Protein AF-A0A9D4FQ55-F1 (afdb_monomer_lite)

Radius of gyration: 15.26 Å; chains: 1; bounding box: 35×24×33 Å

Secondary structure (DSSP, 8-state):
--SHHHHHHHHTSTT-B-TTSSBTT-SS-TTSTTSTT----------TT---------SS-PPP-

Organism: Dreissena polymorpha (NCBI:txid45954)

Sequence (65 aa):
MFFGYQQTQWSKNGGQCGVCGDNFADNPRLHEPGGKFYTGIIVRKYDVGQLIDVAVHLTANHKGD

pLDDT: mean 85.86, std 11.47, range [46.72, 96.88]

Foldseek 3Di:
DPDPLCCCCVVPVVNDADPVRFRPPDVPGQCDVVHVVPPVDDPDDDDVPDDDDDDDDDPDDDDDD

Structure (mmCIF, N/CA/C/O backbone):
data_AF-A0A9D4FQ55-F1
#
_entry.id   AF-A0A9D4FQ55-F1
#
loop_
_atom_site.group_PDB
_atom_site.id
_atom_site.type_symbol
_atom_site.label_atom_id
_atom_site.label_alt_id
_atom_site.label_comp_id
_atom_site.label_asym_id
_atom_site.label_entity_id
_atom_site.label_seq_id
_atom_site.pdbx_PDB_ins_code
_atom_site.Cartn_x
_atom_site.Cartn_y
_atom_site.Cartn_z
_atom_site.occupancy
_atom_site.B_iso_or_equiv
_atom_site.auth_seq_id
_atom_site.auth_comp_id
_atom_site.auth_asym_id
_atom_site.auth_atom_id
_atom_site.pdbx_PDB_model_num
ATOM 1 N N . MET A 1 1 ? 9.342 -13.043 -3.427 1.00 48.72 1 MET A N 1
ATOM 2 C CA . MET A 1 1 ? 9.577 -11.976 -4.424 1.00 48.72 1 MET A CA 1
ATOM 3 C C . MET A 1 1 ? 10.440 -10.888 -3.780 1.00 48.72 1 MET A C 1
ATOM 5 O O . MET A 1 1 ? 9.894 -9.888 -3.360 1.00 48.72 1 MET A O 1
ATOM 9 N N . PHE A 1 2 ? 11.746 -11.110 -3.564 1.00 50.31 2 PHE A N 1
ATOM 10 C CA . PHE A 1 2 ? 12.493 -10.275 -2.596 1.00 50.31 2 PHE A CA 1
ATOM 11 C C . PHE A 1 2 ? 13.889 -9.778 -3.010 1.00 50.31 2 PHE A C 1
ATOM 13 O O . PHE A 1 2 ? 14.449 -8.978 -2.281 1.00 50.31 2 PHE A O 1
ATOM 20 N N . PHE A 1 3 ? 14.439 -10.131 -4.180 1.00 46.72 3 PHE A N 1
ATOM 21 C CA . PHE A 1 3 ? 15.807 -9.685 -4.528 1.00 46.72 3 PHE A CA 1
ATOM 22 C C . PHE A 1 3 ? 15.910 -8.721 -5.723 1.00 46.72 3 PHE A C 1
ATOM 24 O O . PHE A 1 3 ? 16.778 -7.855 -5.725 1.00 46.72 3 PHE A O 1
ATOM 31 N N . GLY A 1 4 ? 15.012 -8.790 -6.712 1.00 56.53 4 GLY A N 1
ATOM 32 C CA . GLY A 1 4 ? 15.058 -7.886 -7.881 1.00 56.53 4 GLY A CA 1
ATOM 33 C C . GLY A 1 4 ? 14.299 -6.563 -7.705 1.00 56.53 4 GLY A C 1
ATOM 34 O O . GLY A 1 4 ? 14.649 -5.547 -8.308 1.00 56.53 4 GLY A O 1
ATOM 35 N N . TYR A 1 5 ? 13.268 -6.570 -6.860 1.00 65.12 5 TYR A N 1
ATOM 36 C CA . TYR A 1 5 ? 12.381 -5.425 -6.648 1.00 65.12 5 TYR A CA 1
ATOM 37 C C . TYR A 1 5 ? 13.090 -4.292 -5.887 1.00 65.12 5 TYR A C 1
ATOM 39 O O . TYR A 1 5 ? 13.086 -3.155 -6.351 1.00 65.12 5 TYR A O 1
ATOM 47 N N . GLN A 1 6 ? 13.781 -4.613 -4.787 1.00 73.31 6 GLN A N 1
ATOM 48 C CA . GLN A 1 6 ? 14.448 -3.614 -3.946 1.00 73.31 6 GLN A CA 1
ATOM 49 C C . GLN A 1 6 ? 15.601 -2.925 -4.695 1.00 73.31 6 GLN A C 1
ATOM 51 O O . GLN A 1 6 ? 15.775 -1.716 -4.590 1.00 73.31 6 GLN A O 1
ATOM 56 N N . GLN A 1 7 ? 16.334 -3.662 -5.539 1.00 79.38 7 GLN A N 1
ATOM 57 C CA . GLN A 1 7 ? 17.355 -3.074 -6.414 1.00 79.38 7 GLN A CA 1
ATOM 58 C C . GLN A 1 7 ? 16.742 -2.106 -7.431 1.00 79.38 7 GLN A C 1
ATOM 60 O O . GLN A 1 7 ? 17.238 -1.003 -7.626 1.00 79.38 7 GLN A O 1
ATOM 65 N N . THR A 1 8 ? 15.624 -2.479 -8.057 1.00 84.88 8 THR A N 1
ATOM 66 C CA . THR A 1 8 ? 14.929 -1.606 -9.016 1.00 84.88 8 THR A CA 1
ATOM 67 C C . THR A 1 8 ? 14.400 -0.340 -8.338 1.00 84.88 8 THR A C 1
ATOM 69 O O . THR A 1 8 ? 14.572 0.756 -8.871 1.00 84.88 8 THR A O 1
ATOM 72 N N . GLN A 1 9 ? 13.839 -0.476 -7.134 1.00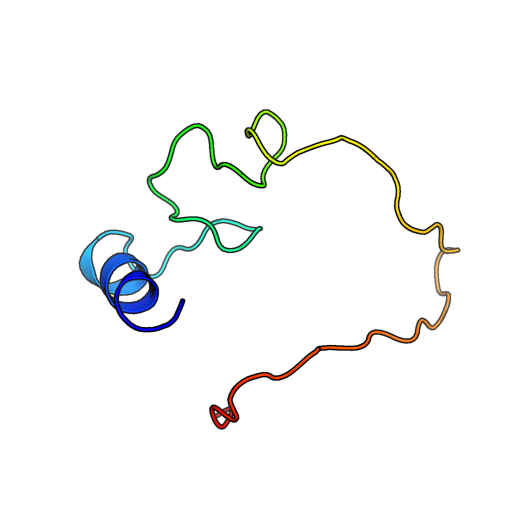 86.62 9 GLN A N 1
ATOM 73 C CA . GLN A 1 9 ? 13.365 0.641 -6.322 1.00 86.62 9 GLN A CA 1
ATOM 74 C C . GLN A 1 9 ? 14.469 1.685 -6.108 1.00 86.62 9 GLN A C 1
ATOM 76 O O . GLN A 1 9 ? 14.268 2.858 -6.414 1.00 86.62 9 GLN A O 1
ATOM 81 N N . TRP A 1 10 ? 15.648 1.276 -5.639 1.00 87.38 10 TRP A N 1
ATOM 82 C CA . TRP A 1 10 ? 16.728 2.219 -5.330 1.00 87.38 10 TRP A CA 1
ATOM 83 C C . TRP A 1 10 ? 17.522 2.657 -6.561 1.00 87.38 10 TRP A C 1
ATOM 85 O O . TRP A 1 10 ? 17.786 3.845 -6.722 1.00 87.38 10 TRP A O 1
ATOM 95 N N . SER A 1 11 ? 17.877 1.733 -7.455 1.00 87.69 11 SER A N 1
ATOM 96 C CA . SER A 1 11 ? 18.741 2.038 -8.601 1.00 87.69 11 SER A CA 1
ATOM 97 C C . SER A 1 11 ? 18.019 2.727 -9.757 1.00 87.69 11 SER A C 1
ATOM 99 O O . SER A 1 11 ? 18.668 3.441 -10.516 1.00 87.69 11 SER A O 1
ATOM 101 N N . LYS A 1 12 ? 16.711 2.494 -9.942 1.00 86.75 12 LYS A N 1
ATOM 102 C CA . LYS A 1 12 ? 15.960 3.008 -11.105 1.00 86.75 12 LYS A CA 1
ATOM 103 C C . LYS A 1 12 ? 14.835 3.966 -10.735 1.00 86.75 12 LYS A C 1
ATOM 105 O O . LYS A 1 12 ? 14.582 4.895 -11.492 1.00 86.75 12 LYS A O 1
ATOM 110 N N . ASN A 1 13 ? 14.205 3.778 -9.577 1.00 88.38 13 ASN A N 1
ATOM 111 C CA . ASN A 1 13 ? 13.067 4.601 -9.158 1.00 88.38 13 ASN A CA 1
ATOM 112 C C . ASN A 1 13 ? 13.424 5.629 -8.078 1.00 88.38 13 ASN A C 1
ATOM 114 O O . ASN A 1 13 ? 12.529 6.225 -7.486 1.00 88.38 13 ASN A O 1
ATOM 118 N N . GLY A 1 14 ? 14.709 5.814 -7.757 1.00 89.31 14 GLY A N 1
ATOM 119 C CA . GLY A 1 14 ? 15.137 6.795 -6.754 1.00 89.31 14 GLY A CA 1
ATOM 120 C C . GLY A 1 14 ? 14.542 6.551 -5.362 1.00 89.31 14 GLY A C 1
ATOM 121 O O 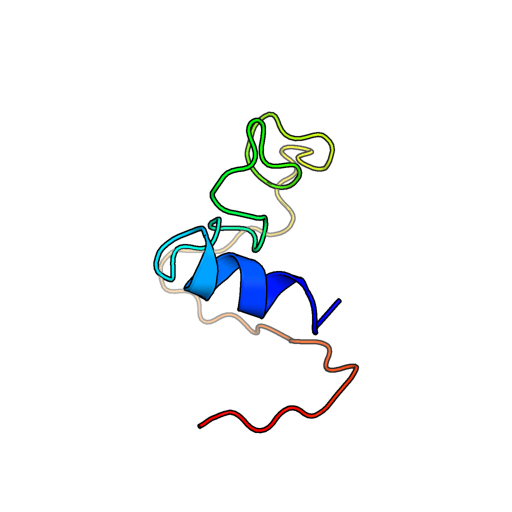. GLY A 1 14 ? 14.234 7.499 -4.648 1.00 89.31 14 GLY A O 1
ATOM 122 N N . GLY A 1 15 ? 14.321 5.287 -4.998 1.00 88.00 15 GLY A N 1
ATOM 123 C CA . GLY A 1 15 ? 13.693 4.882 -3.738 1.00 88.00 15 GLY A CA 1
ATOM 124 C C . GLY A 1 15 ? 12.166 4.770 -3.793 1.00 88.00 15 GLY A C 1
ATOM 125 O O . GLY A 1 15 ? 11.563 4.301 -2.828 1.00 88.00 15 GLY A O 1
ATOM 126 N N . GLN A 1 16 ? 11.525 5.143 -4.905 1.00 88.00 16 GLN A N 1
ATOM 127 C CA . GLN A 1 16 ? 10.067 5.138 -5.027 1.00 88.00 16 GLN A CA 1
ATOM 128 C C . GLN A 1 16 ? 9.501 3.735 -5.295 1.00 88.00 16 GLN A C 1
ATOM 130 O O . GLN A 1 16 ? 10.031 2.954 -6.092 1.00 88.00 16 GLN A O 1
ATOM 135 N N . CYS A 1 17 ? 8.376 3.442 -4.644 1.00 88.31 17 CYS A N 1
ATOM 136 C CA . CYS A 1 17 ? 7.610 2.203 -4.760 1.00 88.31 17 CYS A CA 1
ATOM 137 C C . CYS A 1 17 ? 6.133 2.542 -5.023 1.00 88.31 17 CYS A C 1
ATOM 139 O O . CYS A 1 17 ? 5.656 3.585 -4.570 1.00 88.31 17 CYS A O 1
ATOM 141 N N . GLY A 1 18 ? 5.418 1.698 -5.771 1.00 87.50 18 GLY A N 1
ATOM 142 C CA . GLY A 1 18 ? 3.967 1.815 -5.928 1.00 87.50 18 GLY A CA 1
ATOM 143 C C . GLY A 1 18 ? 3.244 1.568 -4.60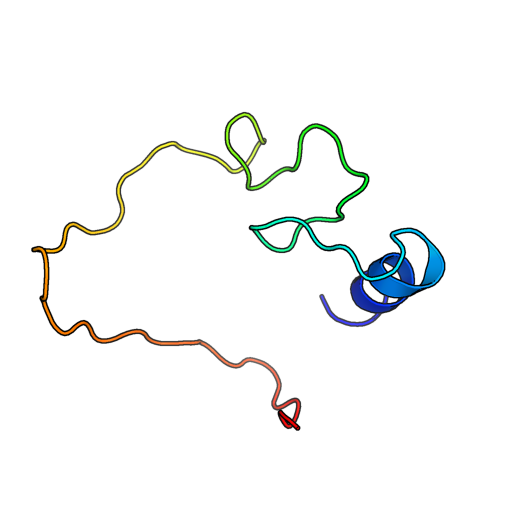2 1.00 87.50 18 GLY A C 1
ATOM 144 O O . GLY A 1 18 ? 3.737 0.836 -3.742 1.00 87.50 18 GLY A O 1
ATOM 145 N N . VAL A 1 19 ? 2.051 2.145 -4.429 1.00 88.94 19 VAL A N 1
ATOM 146 C CA . VAL A 1 19 ? 1.311 2.077 -3.149 1.00 88.94 19 VAL A CA 1
ATOM 147 C C . VAL A 1 19 ? 0.943 0.636 -2.792 1.00 88.94 19 VAL A C 1
ATOM 149 O O . VAL A 1 19 ? 0.927 0.261 -1.621 1.00 88.94 19 VAL A O 1
ATOM 152 N N . CYS A 1 20 ? 0.695 -0.188 -3.808 1.00 89.19 20 CYS A N 1
ATOM 153 C CA . CYS A 1 20 ? 0.377 -1.605 -3.657 1.00 89.19 20 CYS A CA 1
ATOM 154 C C . CYS A 1 20 ? 1.611 -2.528 -3.737 1.00 89.19 20 CYS A C 1
ATOM 156 O O . CYS A 1 20 ? 1.450 -3.741 -3.841 1.00 89.19 20 CYS A O 1
ATOM 158 N N . GLY A 1 21 ? 2.834 -1.983 -3.700 1.00 86.00 21 GLY A N 1
ATOM 159 C CA . GLY A 1 21 ? 4.086 -2.751 -3.770 1.00 86.00 21 GLY A CA 1
ATOM 160 C C . GLY A 1 21 ? 4.581 -3.068 -5.187 1.00 86.00 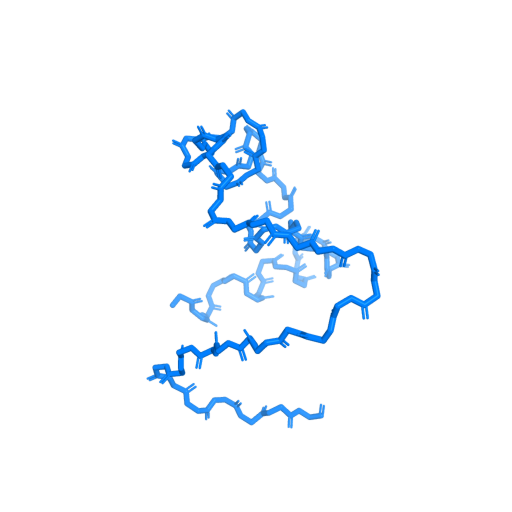21 GLY A C 1
ATOM 161 O O . GLY A 1 21 ? 5.617 -3.716 -5.341 1.00 86.00 21 GLY A O 1
ATOM 162 N N . ASP A 1 22 ? 3.868 -2.609 -6.219 1.00 88.25 22 ASP A N 1
ATOM 163 C CA . ASP A 1 22 ? 4.311 -2.699 -7.612 1.00 88.25 22 ASP A CA 1
ATOM 164 C C . ASP A 1 22 ? 5.486 -1.751 -7.894 1.00 88.25 22 ASP A C 1
ATOM 166 O O . ASP A 1 22 ? 5.735 -0.774 -7.182 1.00 88.25 22 ASP A O 1
ATOM 170 N N . ASN A 1 23 ? 6.211 -2.012 -8.980 1.00 87.12 23 ASN A N 1
ATOM 171 C CA . ASN A 1 23 ? 7.268 -1.124 -9.441 1.00 87.12 23 ASN A CA 1
ATOM 172 C C . ASN A 1 23 ? 6.692 0.265 -9.779 1.00 87.12 23 ASN A C 1
ATOM 174 O O . ASN A 1 23 ? 5.715 0.393 -10.516 1.00 87.12 23 ASN A O 1
ATOM 178 N N . PHE A 1 24 ? 7.322 1.322 -9.258 1.00 87.25 24 PHE A N 1
ATOM 179 C CA . PHE A 1 24 ? 6.868 2.695 -9.470 1.00 87.25 24 PHE A CA 1
ATOM 180 C C . PHE A 1 24 ? 6.797 3.077 -10.956 1.00 87.25 24 PHE A C 1
ATOM 182 O O . PHE A 1 24 ? 5.891 3.814 -11.339 1.00 87.25 24 PHE A O 1
ATOM 189 N N . ALA A 1 25 ? 7.709 2.564 -11.783 1.00 88.00 25 ALA A N 1
ATOM 190 C CA . ALA A 1 25 ? 7.765 2.871 -13.211 1.00 88.00 25 ALA A CA 1
ATOM 191 C C . ALA A 1 25 ? 6.711 2.131 -14.062 1.00 88.00 25 ALA A C 1
ATOM 193 O O . ALA A 1 25 ? 6.559 2.458 -15.240 1.00 88.00 25 ALA A O 1
ATOM 194 N N . ASP A 1 26 ? 5.998 1.147 -13.506 1.00 87.25 26 ASP A N 1
ATOM 195 C CA . ASP A 1 26 ? 5.009 0.379 -14.263 1.00 87.25 26 ASP A CA 1
ATOM 196 C C . ASP A 1 26 ? 3.745 1.219 -14.514 1.00 87.25 26 ASP A C 1
ATOM 198 O O . ASP A 1 26 ? 3.248 1.915 -13.626 1.00 87.25 26 ASP A O 1
ATOM 202 N N . ASN A 1 27 ? 3.203 1.142 -15.733 1.00 85.12 27 ASN A N 1
ATOM 203 C CA . ASN A 1 27 ? 1.929 1.761 -16.091 1.00 85.12 27 ASN A CA 1
ATOM 204 C C . ASN A 1 27 ? 1.182 0.907 -17.140 1.00 85.12 27 ASN A C 1
ATOM 206 O O . ASN A 1 27 ? 1.673 0.786 -18.266 1.00 85.12 27 ASN A O 1
ATOM 210 N N . PRO A 1 28 ? 0.006 0.333 -16.819 1.00 85.44 28 PRO A N 1
ATOM 211 C CA . PRO A 1 28 ? -0.678 0.395 -15.524 1.00 85.44 28 PRO A CA 1
ATOM 212 C C . PRO A 1 28 ? 0.028 -0.457 -14.458 1.00 85.44 28 PRO A C 1
ATOM 214 O O . PRO A 1 28 ? 0.565 -1.523 -14.762 1.00 85.44 28 PRO A O 1
ATOM 217 N N . ARG A 1 29 ? -0.016 -0.021 -13.194 1.00 88.50 29 ARG A N 1
ATOM 218 C CA . ARG A 1 29 ? 0.406 -0.863 -12.064 1.00 88.50 29 ARG A CA 1
ATOM 219 C C . ARG A 1 29 ? -0.640 -1.943 -11.830 1.00 88.50 29 ARG A C 1
ATOM 221 O O . ARG A 1 29 ? -1.836 -1.663 -11.830 1.00 88.50 29 ARG A O 1
ATOM 228 N N . LEU A 1 30 ? -0.204 -3.192 -11.692 1.00 89.75 30 LEU A N 1
ATOM 229 C CA . LEU A 1 30 ? -1.093 -4.351 -11.799 1.00 89.75 30 LEU A CA 1
ATOM 230 C C . LEU A 1 30 ? -2.088 -4.470 -10.638 1.00 89.75 30 LEU A C 1
ATOM 232 O O . LEU A 1 30 ? -3.173 -5.013 -10.850 1.00 89.75 30 LEU A O 1
ATOM 236 N N . HIS A 1 31 ? -1.737 -3.976 -9.451 1.00 90.19 31 HIS A N 1
ATOM 237 C CA . HIS A 1 31 ? -2.556 -4.060 -8.239 1.00 90.19 31 HIS A CA 1
ATOM 238 C C . HIS A 1 31 ? -3.251 -2.738 -7.870 1.00 90.19 31 HIS A C 1
ATOM 240 O O . HIS A 1 31 ? -4.037 -2.706 -6.924 1.00 90.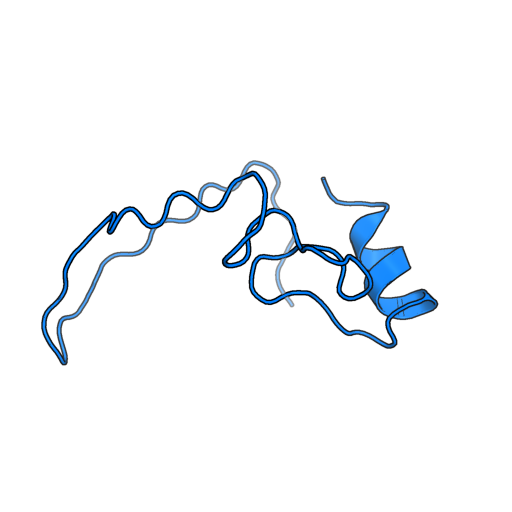19 31 HIS A O 1
ATOM 246 N N . GLU A 1 32 ? -3.000 -1.659 -8.613 1.00 88.94 32 GLU A N 1
ATOM 247 C CA . GLU A 1 32 ? -3.681 -0.368 -8.445 1.00 88.94 32 GLU A CA 1
ATOM 248 C C . GLU A 1 32 ? -4.979 -0.304 -9.277 1.00 88.94 32 GLU A C 1
ATOM 250 O O . GLU A 1 32 ? -5.175 -1.135 -10.169 1.00 88.94 32 GLU A O 1
ATOM 255 N N . PRO A 1 33 ? -5.891 0.659 -9.018 1.00 88.88 33 PRO A N 1
ATOM 256 C CA . PRO A 1 33 ? -7.107 0.829 -9.813 1.00 88.88 33 PRO A CA 1
ATOM 257 C C . PRO A 1 33 ? -6.827 0.879 -11.323 1.00 88.88 33 PRO A C 1
ATOM 259 O O . PRO A 1 33 ? -6.052 1.707 -11.793 1.00 88.88 33 PRO A O 1
ATOM 262 N N . GLY A 1 34 ? -7.468 -0.013 -12.084 1.00 85.44 34 GLY A N 1
ATOM 263 C CA . GLY A 1 34 ? -7.231 -0.181 -13.528 1.00 85.44 34 GLY A CA 1
ATOM 264 C C . GLY A 1 34 ? -6.156 -1.218 -13.887 1.00 85.44 34 GLY A C 1
ATOM 265 O O . GLY A 1 34 ? -5.989 -1.544 -15.061 1.00 85.44 34 GLY A O 1
ATOM 266 N N . GLY A 1 35 ? -5.462 -1.771 -12.894 1.00 87.69 35 GLY A N 1
ATOM 267 C CA . GLY A 1 35 ? -4.553 -2.899 -13.037 1.00 87.69 35 GLY A CA 1
ATOM 268 C C . GLY A 1 35 ? -5.274 -4.241 -13.160 1.00 87.69 35 GLY A C 1
ATOM 269 O O . GLY A 1 35 ? -6.423 -4.407 -12.754 1.00 87.69 35 GLY A O 1
ATOM 270 N N . LYS A 1 36 ? -4.571 -5.240 -13.698 1.00 91.44 36 LYS A N 1
ATOM 271 C CA . LYS A 1 36 ? -5.100 -6.592 -13.951 1.00 91.44 36 LYS A CA 1
ATOM 272 C C . LYS A 1 36 ? -5.678 -7.279 -12.705 1.00 91.44 36 LYS A C 1
ATOM 274 O O . LYS A 1 36 ? -6.600 -8.081 -12.832 1.00 91.44 36 LYS A O 1
ATOM 279 N N . PHE A 1 37 ? -5.106 -7.022 -11.531 1.00 90.50 37 PHE A N 1
ATOM 280 C CA . PHE A 1 37 ? -5.492 -7.665 -10.273 1.00 90.50 37 PHE A CA 1
ATOM 281 C C . PHE A 1 37 ? -6.434 -6.810 -9.424 1.00 90.50 37 PHE A C 1
ATOM 283 O O . PHE A 1 37 ? -6.919 -7.273 -8.392 1.00 90.50 37 PHE A O 1
ATOM 290 N N . TYR A 1 38 ? -6.729 -5.584 -9.855 1.00 89.69 38 TYR A N 1
ATOM 291 C CA . TYR A 1 38 ? -7.710 -4.748 -9.189 1.00 89.69 38 TYR A CA 1
ATOM 292 C C . TYR A 1 38 ? -9.127 -5.212 -9.531 1.00 89.69 38 TYR A C 1
ATOM 294 O O . TYR A 1 38 ? -9.559 -5.165 -10.681 1.00 89.69 38 TYR A O 1
ATOM 302 N N . THR A 1 39 ? -9.869 -5.643 -8.514 1.00 91.12 39 THR A N 1
ATOM 303 C CA . THR A 1 39 ? -11.239 -6.159 -8.666 1.00 91.12 39 THR A CA 1
ATOM 304 C C . THR A 1 39 ? -12.315 -5.192 -8.171 1.00 91.12 39 THR A C 1
ATOM 306 O O . THR A 1 39 ? -13.494 -5.425 -8.413 1.00 91.12 39 THR A O 1
ATOM 309 N N . GLY A 1 40 ? -11.942 -4.119 -7.462 1.00 90.44 40 GLY A N 1
ATOM 310 C CA . GLY A 1 40 ? -12.892 -3.162 -6.876 1.00 90.44 40 GLY A CA 1
ATOM 311 C C . GLY A 1 40 ? -13.766 -3.726 -5.745 1.00 90.44 40 GLY A C 1
ATOM 312 O O . GLY A 1 40 ? -14.723 -3.077 -5.327 1.00 90.44 40 GLY A O 1
ATOM 313 N N . ILE A 1 41 ? -13.465 -4.926 -5.239 1.00 93.19 41 ILE A N 1
ATOM 314 C CA . ILE A 1 41 ? -14.260 -5.599 -4.206 1.00 93.19 41 ILE A CA 1
ATOM 315 C C . ILE A 1 41 ? -13.885 -5.066 -2.819 1.00 93.19 41 ILE A C 1
ATOM 317 O O . ILE A 1 41 ? -12.725 -5.110 -2.409 1.00 93.19 41 ILE A O 1
ATOM 321 N N . ILE A 1 42 ? -14.887 -4.617 -2.059 1.00 92.31 42 ILE A N 1
ATOM 322 C CA . ILE A 1 42 ? -14.713 -4.228 -0.655 1.00 92.31 42 ILE A CA 1
ATOM 323 C C . ILE A 1 42 ? -14.609 -5.497 0.192 1.00 92.31 42 ILE A C 1
ATOM 325 O O . ILE A 1 42 ? -15.602 -6.185 0.417 1.00 92.31 42 ILE A O 1
ATOM 329 N N . VAL A 1 43 ? -13.404 -5.800 0.676 1.00 93.81 43 VAL A N 1
ATOM 330 C CA . VAL A 1 43 ? -13.139 -7.023 1.455 1.00 93.81 43 VAL A CA 1
ATOM 331 C C . VAL A 1 43 ? -13.615 -6.941 2.906 1.00 93.81 43 VAL A C 1
ATOM 333 O O . VAL A 1 43 ? -13.924 -7.972 3.497 1.00 93.81 43 VAL A O 1
ATOM 336 N N . ARG A 1 44 ? -13.671 -5.739 3.496 1.00 92.69 44 ARG A N 1
ATOM 337 C CA . ARG A 1 44 ? -14.117 -5.486 4.878 1.00 92.69 44 ARG A CA 1
ATOM 338 C C . ARG A 1 44 ? -14.684 -4.069 5.005 1.00 92.69 44 ARG A C 1
ATOM 340 O O . ARG A 1 44 ? -14.286 -3.180 4.257 1.00 92.69 44 ARG A O 1
ATOM 347 N N . LYS A 1 45 ? -15.600 -3.866 5.953 1.00 94.81 45 LYS A N 1
ATOM 348 C CA . LYS A 1 45 ? -16.159 -2.557 6.328 1.00 94.81 45 LYS A CA 1
ATOM 349 C C . LYS A 1 45 ? -15.834 -2.296 7.795 1.00 94.81 45 LYS A C 1
ATOM 351 O O . LYS A 1 45 ? -15.905 -3.229 8.590 1.00 94.81 45 LYS A O 1
ATOM 356 N N . TYR A 1 46 ? -15.490 -1.056 8.116 1.00 94.94 46 TYR A N 1
ATOM 357 C CA . TYR A 1 46 ? -15.131 -0.629 9.464 1.00 94.94 46 TYR A CA 1
ATOM 358 C C . TYR A 1 46 ? -15.795 0.704 9.785 1.00 94.94 46 TYR A C 1
ATOM 360 O O . TYR A 1 46 ? -16.026 1.507 8.877 1.00 94.94 46 TYR A O 1
ATOM 368 N N . ASP A 1 47 ? -16.049 0.937 11.067 1.00 96.81 47 ASP A N 1
ATOM 369 C CA . ASP A 1 47 ? -16.545 2.212 11.570 1.00 96.81 47 ASP A CA 1
ATOM 370 C C . ASP A 1 47 ? -15.391 3.171 11.893 1.00 96.81 47 ASP A C 1
ATOM 372 O O . ASP A 1 47 ? -14.265 2.768 12.203 1.00 96.81 47 ASP A O 1
ATOM 376 N N . VAL A 1 48 ? -15.663 4.475 11.826 1.00 95.00 48 VAL A N 1
ATOM 377 C CA . VAL A 1 48 ? -14.664 5.504 12.148 1.00 95.00 48 VAL A CA 1
ATOM 378 C C . VAL A 1 48 ? -14.275 5.391 13.624 1.00 95.00 48 VAL A C 1
ATOM 380 O O . VAL A 1 48 ? -15.126 5.473 14.505 1.00 95.00 48 VAL A O 1
ATOM 383 N N . GLY A 1 49 ? -12.978 5.218 13.893 1.00 96.38 49 GLY A N 1
ATOM 384 C CA . GLY A 1 49 ? -12.444 5.043 15.249 1.00 96.38 49 GLY A CA 1
ATOM 385 C C . GLY A 1 49 ? -12.483 3.603 15.774 1.00 96.38 49 GLY A C 1
ATOM 386 O O . GLY A 1 49 ? -12.064 3.366 16.905 1.00 96.38 49 GLY A O 1
ATOM 387 N N . GLN A 1 50 ? -12.946 2.638 14.974 1.00 96.88 50 GLN A N 1
ATOM 388 C CA . GLN A 1 50 ? -12.923 1.226 15.341 1.00 96.88 50 GLN A CA 1
ATOM 389 C C . GLN A 1 50 ? -11.478 0.708 15.454 1.00 96.88 50 GLN A C 1
ATOM 391 O O . GLN A 1 50 ? -10.679 0.859 14.529 1.00 96.88 50 GLN A O 1
ATOM 396 N N . LEU A 1 51 ? -11.154 0.046 16.568 1.00 96.00 51 LEU A N 1
ATOM 397 C CA . LEU A 1 51 ? -9.934 -0.755 16.686 1.00 96.00 51 LEU A CA 1
ATOM 398 C C . LEU A 1 51 ? -10.102 -2.046 15.878 1.00 96.00 51 LEU A C 1
ATOM 400 O O . LEU A 1 51 ? -11.098 -2.753 16.041 1.00 96.00 51 LEU A O 1
ATOM 404 N N . ILE A 1 52 ? -9.140 -2.337 15.004 1.00 96.12 52 ILE A N 1
ATOM 405 C CA . ILE A 1 52 ? -9.185 -3.488 14.099 1.00 96.12 52 ILE A CA 1
ATOM 406 C C . ILE A 1 52 ? -7.951 -4.368 14.271 1.00 96.12 52 ILE A C 1
ATOM 408 O O . ILE A 1 52 ? -6.835 -3.867 14.410 1.00 96.12 52 ILE A O 1
ATOM 412 N N . ASP A 1 53 ? -8.154 -5.680 14.179 1.00 95.38 53 ASP A N 1
ATOM 413 C CA . ASP A 1 53 ? -7.062 -6.646 14.144 1.00 95.38 53 ASP A CA 1
ATOM 414 C C . ASP A 1 53 ? -6.577 -6.851 12.705 1.00 95.38 53 ASP A C 1
ATOM 416 O O . ASP A 1 53 ? -7.337 -7.219 11.796 1.00 95.38 53 ASP A O 1
ATOM 420 N N . VAL A 1 54 ? -5.279 -6.635 12.499 1.00 93.75 54 VAL A N 1
ATOM 421 C CA . VAL A 1 54 ? -4.596 -6.843 11.220 1.00 93.75 54 VAL A CA 1
ATOM 422 C C . VAL A 1 54 ? -3.575 -7.961 11.387 1.00 93.75 54 VAL A C 1
ATOM 424 O O . VAL A 1 54 ? -2.760 -7.936 12.304 1.00 93.75 54 VAL A O 1
ATOM 427 N N . ALA A 1 55 ? -3.612 -8.943 10.486 1.00 94.00 55 ALA A N 1
ATOM 428 C CA . ALA A 1 55 ? -2.691 -10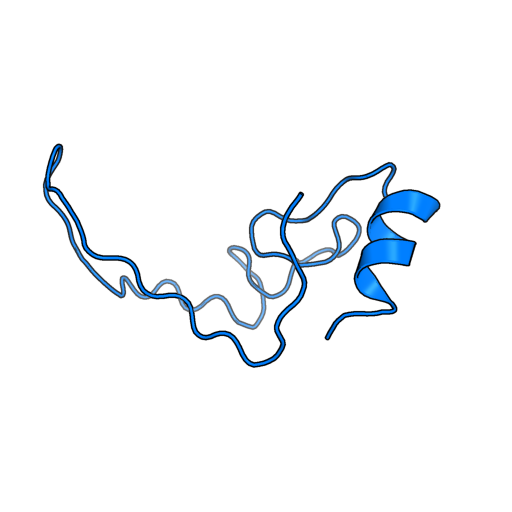.074 10.485 1.00 94.00 55 ALA A CA 1
ATOM 429 C C . ALA A 1 55 ? -1.779 -10.021 9.256 1.00 94.00 55 ALA A C 1
ATOM 431 O O . ALA A 1 55 ? -2.238 -9.752 8.145 1.00 94.00 55 ALA A O 1
ATOM 432 N N . VAL A 1 56 ? -0.497 -10.327 9.455 1.00 90.38 56 VAL A N 1
ATOM 433 C CA . VAL A 1 56 ? 0.506 -10.431 8.389 1.00 90.38 56 VAL A CA 1
ATOM 434 C C . VAL A 1 56 ? 1.016 -11.866 8.342 1.00 90.38 56 VAL A C 1
ATOM 436 O O . VAL A 1 56 ? 1.421 -12.420 9.362 1.00 90.38 56 VAL A O 1
ATOM 439 N N . HIS A 1 57 ? 0.998 -12.477 7.157 1.00 92.00 57 HIS A N 1
ATOM 440 C CA . HIS A 1 57 ? 1.543 -13.816 6.955 1.00 92.00 57 HIS A CA 1
ATOM 441 C C . HIS A 1 57 ? 3.020 -13.732 6.550 1.00 92.00 57 HIS A C 1
ATOM 443 O O . HIS A 1 57 ? 3.343 -13.318 5.437 1.00 92.00 57 HIS A O 1
ATOM 449 N N . LEU A 1 58 ? 3.918 -14.113 7.461 1.00 88.38 58 LEU A N 1
ATOM 450 C CA . LEU A 1 58 ? 5.363 -14.116 7.228 1.00 88.38 58 LEU A CA 1
ATOM 451 C C . LEU A 1 58 ? 5.810 -15.475 6.679 1.00 88.38 58 LEU A C 1
ATOM 453 O O . LEU A 1 58 ? 5.759 -16.482 7.379 1.00 88.38 58 LEU A O 1
ATOM 457 N N . THR A 1 59 ? 6.287 -15.498 5.435 1.00 89.50 59 THR A N 1
ATOM 458 C CA . THR A 1 59 ? 6.900 -16.694 4.826 1.00 89.50 59 THR A CA 1
ATOM 459 C C . THR A 1 59 ? 8.421 -16.727 4.987 1.00 89.50 59 THR A C 1
ATOM 461 O O . THR A 1 59 ? 9.045 -17.761 4.772 1.00 89.50 59 THR A O 1
ATOM 464 N N . ALA A 1 60 ? 9.028 -15.586 5.320 1.00 86.88 60 ALA A N 1
ATOM 465 C CA . ALA A 1 60 ? 10.453 -15.432 5.579 1.00 86.88 60 ALA A CA 1
ATOM 466 C C . ALA A 1 60 ? 10.665 -14.337 6.631 1.00 86.88 60 ALA A C 1
ATOM 468 O O . ALA A 1 60 ? 10.043 -13.275 6.566 1.00 86.88 60 ALA A O 1
ATOM 469 N N . ASN A 1 61 ? 11.561 -14.592 7.584 1.00 86.88 61 ASN A N 1
ATOM 470 C CA . ASN A 1 61 ? 11.831 -13.685 8.695 1.00 86.88 61 ASN A CA 1
ATOM 471 C C . ASN A 1 61 ? 12.977 -12.739 8.333 1.00 86.88 61 ASN A C 1
ATOM 473 O O . ASN A 1 61 ? 14.131 -12.970 8.692 1.00 86.88 61 ASN A O 1
ATOM 477 N N . HIS A 1 62 ? 12.651 -11.677 7.603 1.00 83.81 62 HIS A N 1
ATOM 478 C CA . HIS A 1 62 ? 13.554 -10.544 7.443 1.00 83.81 62 HIS A CA 1
ATOM 479 C C . HIS A 1 62 ? 13.374 -9.624 8.651 1.00 83.81 62 HIS A C 1
ATOM 481 O O . HIS A 1 62 ? 12.266 -9.163 8.922 1.00 83.81 62 HIS A O 1
ATOM 487 N N . LYS A 1 63 ? 14.447 -9.422 9.421 1.00 84.81 63 LYS A N 1
ATOM 488 C CA . LYS A 1 63 ? 14.437 -8.532 10.583 1.00 84.81 63 LYS A CA 1
ATOM 489 C C . LYS A 1 63 ? 14.091 -7.114 10.110 1.00 84.81 63 LYS A C 1
ATOM 491 O O . LYS A 1 63 ? 14.695 -6.636 9.155 1.00 84.81 63 LYS A O 1
ATOM 496 N N . GLY A 1 64 ? 13.105 -6.486 10.748 1.00 77.94 64 GLY A N 1
ATOM 497 C CA . GLY A 1 64 ? 12.886 -5.048 10.616 1.00 77.94 64 GLY A CA 1
ATOM 498 C C . GLY A 1 64 ? 13.934 -4.306 11.438 1.00 77.94 64 GLY A C 1
ATOM 499 O O . GLY A 1 64 ? 14.251 -4.746 12.547 1.00 77.94 64 GLY A O 1
ATOM 500 N N . ASP A 1 65 ? 14.476 -3.233 10.881 1.00 50.50 65 ASP A N 1
ATOM 501 C CA . ASP A 1 65 ? 15.355 -2.308 11.598 1.00 50.50 65 ASP A CA 1
ATOM 502 C C . ASP A 1 65 ? 14.556 -1.144 12.196 1.00 50.50 65 ASP A C 1
ATOM 504 O O . ASP A 1 65 ? 13.550 -0.731 11.569 1.00 50.50 65 ASP A O 1
#